Protein AF-A0A7Y2DGE5-F1 (afdb_monomer_lite)

Sequence (125 aa):
MRYAFIIICFVVLSACNWSAAKEEKTQELVLQQIQTIDWEDVDQYPLFRDCDETVTKQERKKCFMETLLLHFSMTLQETEFVLQEEISDTILVDFIMEDTGTITLMNIHNDEKVNAQLPDFDNQI

pLDDT: mean 83.08, std 7.91, range [61.19, 95.0]

Radius of gyration: 30.3 Å; chains: 1; bounding box: 67×30×85 Å

Foldseek 3Di:
DVVVVVVVVVVVVVVPCPVVVVVVVVVVVVVVVVVPDDPPDDPADDADPPQDPPDDRVSRVVRNVVVVVVVVVVLVVPQDFDFPDDDDDDKDWDWDADPVRDIGTDDIDDDPNCCVGDPPPVVRD

Secondary structure (DSSP, 8-state):
-HHHHHHHHHHHHHTTTHHHHHHHHHHHHHHHHHHT--SSS-SS----TTS-SSS-HHHHHHHHHHHHHHHHHHHHHHS----SS------EEEEEE-TTS-EEEEEEE--HHHHHHSTTGGG--

Structure (mmCIF, N/CA/C/O backbone):
data_AF-A0A7Y2DGE5-F1
#
_entry.id   AF-A0A7Y2DGE5-F1
#
loop_
_atom_site.group_PDB
_atom_site.id
_atom_site.type_symbol
_atom_site.label_atom_id
_atom_site.label_alt_id
_atom_site.label_comp_id
_atom_site.label_asym_id
_atom_site.label_entity_id
_atom_site.label_seq_id
_atom_site.pdbx_PDB_ins_code
_atom_site.Cartn_x
_atom_site.Cartn_y
_atom_site.Cartn_z
_atom_site.occupancy
_atom_site.B_iso_or_equiv
_atom_site.auth_seq_id
_atom_site.auth_comp_id
_atom_site.auth_asym_id
_atom_site.auth_atom_id
_atom_site.pdbx_PDB_model_num
ATOM 1 N N . MET A 1 1 ? 46.899 -20.756 -57.278 1.00 61.25 1 MET A N 1
ATOM 2 C CA . MET A 1 1 ? 46.509 -21.720 -56.221 1.00 61.25 1 MET A CA 1
ATOM 3 C C . MET A 1 1 ? 47.010 -21.313 -54.825 1.00 61.25 1 MET A C 1
ATOM 5 O O . MET A 1 1 ? 46.163 -21.060 -53.984 1.00 61.25 1 MET A O 1
ATOM 9 N N . ARG A 1 2 ? 48.325 -21.154 -54.558 1.00 71.12 2 ARG A N 1
ATOM 10 C CA . ARG A 1 2 ? 48.852 -20.765 -53.215 1.00 71.12 2 ARG A CA 1
ATOM 11 C C . ARG A 1 2 ? 48.366 -19.399 -52.697 1.00 71.12 2 ARG A C 1
ATOM 13 O O . ARG A 1 2 ? 47.969 -19.303 -51.546 1.00 71.12 2 ARG A O 1
ATOM 20 N N . TYR A 1 3 ? 48.329 -18.369 -53.545 1.00 78.31 3 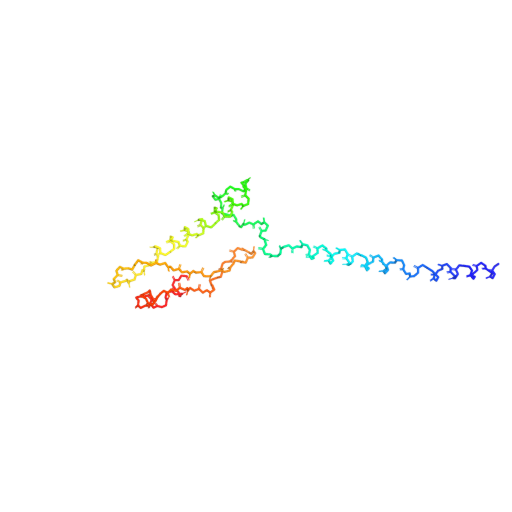TYR A N 1
ATOM 21 C CA . TYR A 1 3 ? 47.891 -17.022 -53.140 1.00 78.31 3 TYR A CA 1
ATOM 22 C C . TYR A 1 3 ? 46.387 -16.920 -52.845 1.00 78.31 3 TYR A C 1
ATOM 24 O O . TYR A 1 3 ? 45.990 -16.174 -51.959 1.00 78.31 3 TYR A O 1
ATOM 32 N N . ALA A 1 4 ? 45.555 -17.714 -53.527 1.00 80.62 4 ALA A N 1
ATOM 33 C CA . ALA A 1 4 ? 44.113 -17.754 -53.273 1.00 80.62 4 ALA A CA 1
ATOM 34 C C . ALA A 1 4 ? 43.803 -18.311 -51.874 1.00 80.62 4 ALA A C 1
ATOM 36 O O . ALA A 1 4 ? 42.962 -17.768 -51.169 1.00 80.62 4 ALA A O 1
ATOM 37 N N . PHE A 1 5 ? 44.546 -19.334 -51.439 1.00 79.38 5 PHE A N 1
ATOM 38 C CA . PHE A 1 5 ? 44.424 -19.896 -50.091 1.00 79.38 5 PHE A CA 1
ATOM 39 C C . PHE A 1 5 ? 44.804 -18.886 -48.999 1.00 79.38 5 PHE A C 1
ATOM 41 O O . PHE A 1 5 ? 44.149 -18.823 -47.964 1.00 79.38 5 PHE A O 1
ATOM 48 N N . ILE A 1 6 ? 45.826 -18.059 -49.248 1.00 82.88 6 ILE A N 1
ATOM 49 C CA . ILE A 1 6 ? 46.253 -16.996 -48.324 1.00 82.88 6 ILE A CA 1
ATOM 50 C C . ILE A 1 6 ? 45.174 -15.910 -48.210 1.00 82.88 6 ILE A C 1
ATOM 52 O O . ILE A 1 6 ? 44.848 -15.494 -47.102 1.00 82.88 6 ILE A O 1
ATOM 56 N N . ILE A 1 7 ? 44.581 -15.496 -49.335 1.00 84.00 7 ILE A N 1
ATOM 57 C CA . ILE A 1 7 ? 43.501 -14.497 -49.355 1.00 84.00 7 ILE A CA 1
ATOM 58 C C . ILE A 1 7 ? 42.263 -15.017 -48.614 1.00 84.00 7 ILE A C 1
ATOM 60 O O . ILE A 1 7 ? 41.703 -14.300 -47.792 1.00 84.00 7 ILE A O 1
ATOM 64 N N . ILE A 1 8 ? 41.870 -16.274 -48.841 1.00 82.06 8 ILE A N 1
ATOM 65 C CA . ILE A 1 8 ? 40.735 -16.897 -48.140 1.00 82.06 8 ILE A CA 1
ATOM 66 C C . ILE A 1 8 ? 41.006 -16.973 -46.632 1.00 82.06 8 ILE A C 1
ATOM 68 O O . ILE A 1 8 ? 40.135 -16.628 -45.840 1.00 82.06 8 ILE A O 1
ATOM 72 N N . CYS A 1 9 ? 42.220 -17.351 -46.225 1.00 79.69 9 CYS A N 1
ATOM 73 C CA . CYS A 1 9 ? 42.599 -17.401 -44.813 1.00 79.69 9 CYS A CA 1
ATOM 74 C C . CYS A 1 9 ? 42.517 -16.013 -44.151 1.00 79.69 9 CYS A C 1
ATOM 76 O O . CYS A 1 9 ? 42.000 -15.882 -43.045 1.00 79.69 9 CYS A O 1
ATOM 78 N N . PHE A 1 10 ? 42.938 -14.957 -44.856 1.00 78.75 10 PHE A N 1
ATOM 79 C CA . PHE A 1 10 ? 42.854 -13.580 -44.362 1.00 78.75 10 PHE A CA 1
ATOM 80 C C . PHE A 1 10 ? 41.404 -13.081 -44.223 1.00 78.75 10 PHE A C 1
ATOM 82 O O . PHE A 1 10 ? 41.092 -12.369 -43.273 1.00 78.75 10 PHE A O 1
ATOM 89 N N . VAL A 1 11 ? 40.505 -13.491 -45.128 1.00 79.12 11 VAL A N 1
ATOM 90 C CA . VAL A 1 11 ? 39.066 -13.162 -45.069 1.00 79.12 11 VAL A CA 1
ATOM 91 C C . VAL A 1 11 ? 38.352 -13.903 -43.932 1.00 79.12 11 VAL A C 1
ATOM 93 O O . VAL A 1 11 ? 37.476 -13.340 -43.284 1.00 79.12 11 VAL A O 1
ATOM 96 N N . VAL A 1 12 ? 38.728 -15.153 -43.646 1.00 76.56 12 VAL A N 1
ATOM 97 C CA . VAL A 1 12 ? 38.138 -15.915 -42.530 1.00 76.56 12 VAL A CA 1
ATOM 98 C C . VAL A 1 12 ? 38.591 -15.354 -41.176 1.00 76.56 12 VAL A C 1
ATOM 100 O O . VAL A 1 12 ? 37.796 -15.296 -40.241 1.00 76.56 12 VAL A O 1
ATOM 103 N N . LEU A 1 13 ? 39.836 -14.873 -41.076 1.00 71.06 13 LEU A N 1
ATOM 104 C CA . LEU A 1 13 ? 40.368 -14.255 -39.856 1.00 71.06 13 LEU A CA 1
ATOM 105 C C . LEU A 1 13 ? 39.717 -12.900 -39.518 1.00 71.06 13 LEU A C 1
ATOM 107 O O . LEU A 1 13 ? 39.664 -12.537 -38.345 1.00 71.06 13 LEU A O 1
ATOM 111 N N . SER A 1 14 ? 39.197 -12.158 -40.502 1.00 68.19 14 SER A N 1
ATOM 112 C CA . SER A 1 14 ? 38.562 -10.849 -40.278 1.00 68.19 14 SER A CA 1
ATOM 113 C C . SER A 1 14 ? 37.066 -10.911 -39.947 1.00 68.19 14 SER A C 1
ATOM 115 O O . SER A 1 14 ? 36.510 -9.916 -39.491 1.00 68.19 14 SER A O 1
ATOM 117 N N . ALA A 1 15 ? 36.407 -12.063 -40.105 1.00 68.31 15 ALA A N 1
ATOM 118 C CA . ALA A 1 15 ? 34.976 -12.220 -39.817 1.00 68.31 15 ALA A CA 1
ATOM 119 C C . ALA A 1 15 ? 34.650 -12.432 -38.318 1.00 68.31 15 ALA A C 1
ATOM 121 O O . ALA A 1 15 ? 33.481 -12.502 -37.941 1.00 68.31 15 ALA A O 1
ATOM 122 N N . CYS A 1 16 ? 35.663 -12.544 -37.451 1.00 63.31 16 CYS A N 1
ATOM 123 C CA . CYS A 1 16 ? 35.526 -13.120 -36.107 1.00 63.31 16 CYS A CA 1
ATOM 124 C C . CYS A 1 16 ? 35.108 -12.140 -34.982 1.00 63.31 16 CYS A C 1
ATOM 126 O O . CYS A 1 16 ? 35.134 -12.526 -33.817 1.00 63.31 16 CYS A O 1
ATOM 128 N N . ASN A 1 17 ? 34.725 -10.890 -35.274 1.00 61.19 17 ASN A N 1
ATOM 129 C CA . ASN A 1 17 ? 34.404 -9.888 -34.234 1.00 61.19 17 ASN A CA 1
ATOM 130 C C . ASN A 1 17 ? 33.071 -9.133 -34.421 1.00 61.19 17 ASN A C 1
ATOM 132 O O . ASN A 1 17 ? 32.728 -8.282 -33.602 1.00 61.19 17 ASN A O 1
ATOM 136 N N . TRP A 1 18 ? 32.303 -9.438 -35.469 1.00 64.31 18 TRP A N 1
ATOM 137 C CA . TRP A 1 18 ? 31.083 -8.693 -35.803 1.00 64.31 18 TRP A CA 1
ATOM 138 C C . TRP A 1 18 ? 29.906 -8.988 -34.854 1.00 64.31 18 TRP A C 1
ATOM 140 O O . TRP A 1 18 ? 29.076 -8.118 -34.598 1.00 64.31 18 TRP A O 1
ATOM 150 N N . SER A 1 19 ? 29.815 -10.209 -34.318 1.00 63.78 19 SER A N 1
ATOM 151 C CA . SER A 1 19 ? 28.728 -10.617 -33.415 1.00 63.78 19 SER A CA 1
ATOM 152 C C . SER A 1 19 ? 28.885 -10.053 -32.001 1.00 63.78 19 SER A C 1
ATOM 154 O O . SER A 1 19 ? 27.913 -9.538 -31.454 1.00 63.78 19 SER A O 1
ATOM 156 N N . ALA A 1 20 ? 30.103 -10.067 -31.448 1.00 66.38 20 ALA A N 1
ATOM 157 C CA . ALA A 1 20 ? 30.389 -9.583 -30.094 1.00 66.38 20 ALA A CA 1
ATOM 158 C C . ALA A 1 20 ? 30.057 -8.088 -29.922 1.00 66.38 20 ALA A C 1
ATOM 160 O O . ALA A 1 20 ? 29.410 -7.700 -28.955 1.00 66.38 20 ALA A O 1
ATOM 161 N N . ALA A 1 21 ? 30.398 -7.257 -30.913 1.00 72.19 21 ALA A N 1
ATOM 162 C CA . ALA A 1 21 ? 30.085 -5.825 -30.887 1.00 72.19 21 ALA A CA 1
ATOM 163 C C . ALA A 1 21 ? 28.570 -5.532 -30.936 1.00 72.19 21 ALA A C 1
ATOM 165 O O . ALA A 1 21 ? 28.102 -4.517 -30.419 1.00 72.19 21 ALA A O 1
ATOM 166 N N . LYS A 1 22 ? 27.777 -6.413 -31.565 1.00 72.94 22 LYS A N 1
ATOM 167 C CA . LYS A 1 22 ? 26.315 -6.275 -31.615 1.00 72.94 22 LYS A CA 1
ATOM 168 C C . LYS A 1 22 ? 25.673 -6.636 -30.274 1.00 72.94 22 LYS A C 1
ATOM 170 O O . LYS A 1 22 ? 24.717 -5.973 -29.875 1.00 72.94 22 LYS A O 1
ATOM 175 N N . GLU A 1 23 ? 26.183 -7.661 -29.596 1.00 80.50 23 GLU A N 1
ATOM 176 C CA . GLU A 1 23 ? 25.714 -8.063 -28.264 1.00 80.50 23 GLU A CA 1
ATOM 177 C C . GLU A 1 23 ? 25.990 -6.974 -27.223 1.00 80.50 23 GLU A C 1
ATOM 179 O O . GLU A 1 23 ? 25.064 -6.572 -26.523 1.00 80.50 23 GLU A O 1
ATOM 184 N N . GLU A 1 24 ? 27.203 -6.415 -27.201 1.00 79.50 24 GLU A N 1
ATOM 185 C CA . GLU A 1 24 ? 27.585 -5.328 -26.285 1.00 79.50 24 GLU A CA 1
ATOM 186 C C . GLU A 1 24 ? 26.688 -4.093 -26.459 1.00 79.50 24 GLU A C 1
ATOM 188 O O . GLU A 1 24 ? 26.098 -3.599 -25.499 1.00 79.50 24 GLU A O 1
ATOM 193 N N . LYS A 1 25 ? 26.469 -3.659 -27.707 1.00 82.88 25 LYS A N 1
ATOM 194 C CA . LYS A 1 25 ? 25.565 -2.541 -28.006 1.00 82.88 25 LYS A CA 1
ATOM 195 C C . LYS A 1 25 ? 24.113 -2.835 -27.617 1.00 82.88 25 LYS A C 1
ATOM 197 O O . LYS A 1 25 ? 23.381 -1.934 -27.224 1.00 82.88 25 LYS A O 1
ATOM 202 N N . THR A 1 26 ? 23.674 -4.088 -27.738 1.00 86.75 26 THR A N 1
ATOM 203 C CA . THR A 1 26 ? 22.321 -4.485 -27.319 1.00 86.75 26 THR A CA 1
ATOM 204 C C . THR A 1 26 ? 22.192 -4.417 -25.799 1.00 86.75 26 THR A C 1
ATOM 206 O O . THR A 1 26 ? 21.194 -3.904 -25.302 1.00 86.75 26 THR A O 1
ATOM 209 N N . GLN A 1 27 ? 23.207 -4.868 -25.058 1.00 87.81 27 GLN A N 1
ATOM 210 C CA . GLN A 1 27 ? 23.231 -4.769 -23.598 1.00 87.81 27 GLN A CA 1
ATOM 211 C C . GLN A 1 27 ? 23.249 -3.317 -23.115 1.00 87.81 27 GLN A C 1
ATOM 213 O O . GLN A 1 27 ? 22.520 -2.985 -22.184 1.00 87.81 27 GLN A O 1
ATOM 218 N N . GLU A 1 28 ? 24.018 -2.446 -23.771 1.00 88.94 28 GLU A N 1
ATOM 219 C CA . GLU A 1 28 ? 24.054 -1.016 -23.455 1.00 88.94 28 GLU A CA 1
ATOM 220 C C . GLU A 1 28 ? 22.668 -0.369 -23.613 1.00 88.94 28 GLU A C 1
ATOM 222 O O . GLU A 1 28 ? 22.201 0.328 -22.714 1.00 88.94 28 GLU A O 1
ATOM 227 N N . LEU A 1 29 ? 21.970 -0.664 -24.715 1.00 89.38 29 LEU A N 1
ATOM 228 C CA . LEU A 1 29 ? 20.616 -0.161 -24.961 1.00 89.38 29 LEU A CA 1
ATOM 229 C C . LEU A 1 29 ? 19.605 -0.682 -23.930 1.00 89.38 29 LEU A C 1
ATOM 231 O O . LEU A 1 29 ? 18.748 0.074 -23.479 1.00 89.38 29 LEU A O 1
ATOM 235 N N . VAL A 1 30 ? 19.706 -1.954 -23.535 1.00 91.19 30 VAL A N 1
ATOM 236 C CA . VAL A 1 30 ? 18.841 -2.537 -22.496 1.00 91.19 30 VAL A CA 1
ATOM 237 C C . VAL A 1 30 ? 19.084 -1.863 -21.145 1.00 91.19 30 VAL A C 1
ATOM 239 O O . VAL A 1 30 ? 18.129 -1.484 -20.472 1.00 91.19 30 VAL A O 1
ATOM 242 N N . LEU A 1 31 ? 20.344 -1.648 -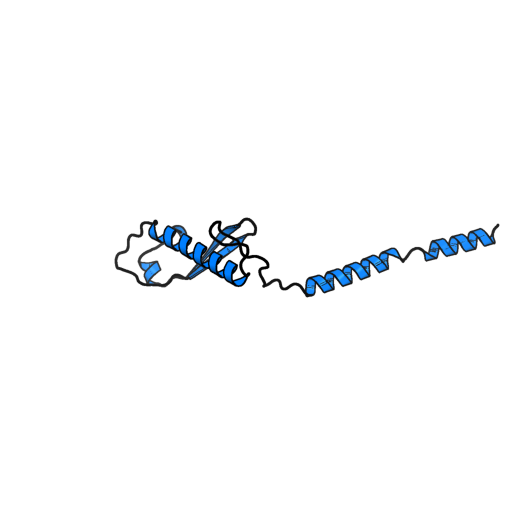20.759 1.00 90.12 31 LEU A N 1
ATOM 243 C CA . LEU A 1 31 ? 20.697 -0.938 -19.525 1.00 90.12 31 LEU A CA 1
ATOM 244 C C . LEU A 1 31 ? 20.174 0.500 -19.519 1.00 90.12 31 LEU A C 1
ATOM 246 O O . LEU A 1 31 ? 19.622 0.941 -18.514 1.00 90.12 31 LEU A O 1
ATOM 250 N N . GLN A 1 32 ? 20.298 1.206 -20.645 1.00 90.06 32 GLN A N 1
ATOM 251 C CA . GLN A 1 32 ? 19.744 2.551 -20.803 1.00 90.06 32 GLN A CA 1
ATOM 252 C C . GLN A 1 32 ? 18.219 2.562 -20.624 1.00 90.06 32 GLN A C 1
ATOM 254 O O . GLN A 1 32 ? 17.694 3.456 -19.967 1.00 90.06 32 GLN A O 1
ATOM 259 N N . GLN A 1 33 ? 17.508 1.559 -21.149 1.00 88.81 33 GLN A N 1
ATOM 260 C CA . GLN A 1 33 ? 16.057 1.439 -20.968 1.00 88.81 33 GLN A CA 1
ATOM 261 C C . GLN A 1 33 ? 15.678 1.134 -19.515 1.00 88.81 33 GLN A C 1
ATOM 263 O O . GLN A 1 33 ? 14.788 1.783 -18.976 1.00 88.81 33 GLN A O 1
ATOM 268 N N . ILE A 1 34 ? 16.382 0.215 -18.850 1.00 90.00 34 ILE A N 1
ATOM 269 C CA . ILE A 1 34 ? 16.128 -0.136 -17.443 1.00 90.00 34 ILE A CA 1
ATOM 270 C C . ILE A 1 34 ? 16.307 1.077 -16.521 1.00 90.00 34 ILE A C 1
ATOM 272 O O . ILE A 1 34 ? 15.527 1.264 -15.592 1.00 90.00 34 ILE A O 1
ATOM 276 N N . GLN A 1 35 ? 17.298 1.929 -16.795 1.00 89.25 35 GLN A N 1
ATOM 277 C CA . GLN A 1 35 ? 17.532 3.158 -16.027 1.00 89.25 35 GLN A CA 1
ATOM 278 C C . GLN A 1 35 ? 16.412 4.195 -16.173 1.00 89.25 35 GLN A C 1
ATOM 280 O O . GLN A 1 35 ? 16.313 5.092 -15.343 1.00 89.25 35 GLN A O 1
ATOM 285 N N . THR A 1 36 ? 15.586 4.093 -17.218 1.00 88.50 36 THR A N 1
ATOM 286 C CA . THR A 1 36 ? 14.449 5.001 -17.436 1.00 88.50 36 THR A CA 1
ATOM 287 C C . THR A 1 36 ? 13.149 4.518 -16.792 1.00 88.50 36 THR A C 1
ATOM 289 O O . THR A 1 36 ? 12.156 5.239 -16.847 1.00 88.50 36 THR A O 1
ATOM 292 N N . ILE A 1 37 ? 13.142 3.320 -16.196 1.00 87.06 37 ILE A N 1
ATOM 293 C CA . ILE A 1 37 ? 11.969 2.761 -15.520 1.00 87.06 37 ILE A CA 1
ATOM 294 C C . ILE A 1 37 ? 11.816 3.432 -14.155 1.00 87.06 37 ILE A C 1
ATOM 296 O O . ILE A 1 37 ? 12.733 3.404 -13.331 1.00 87.06 37 ILE A O 1
ATOM 300 N N . ASP A 1 38 ? 10.641 4.009 -13.926 1.00 88.94 38 ASP A N 1
ATOM 301 C CA . ASP A 1 38 ? 10.203 4.444 -12.607 1.00 88.94 38 ASP A CA 1
ATOM 302 C C . ASP A 1 38 ? 9.663 3.227 -11.845 1.00 88.94 38 ASP A C 1
ATOM 304 O O . ASP A 1 38 ? 8.594 2.711 -12.157 1.00 88.94 38 ASP A O 1
ATOM 308 N N . TRP A 1 39 ? 10.441 2.733 -10.882 1.00 84.69 39 TRP A N 1
ATOM 309 C CA . TRP A 1 39 ? 10.072 1.571 -10.067 1.00 84.69 39 TRP A CA 1
ATOM 310 C C . TRP A 1 39 ? 9.122 1.922 -8.915 1.00 84.69 39 TRP A C 1
ATOM 312 O O . TRP A 1 39 ? 8.636 1.015 -8.241 1.00 84.69 39 TRP A O 1
ATOM 322 N N . GLU A 1 40 ? 8.884 3.211 -8.658 1.00 84.94 40 GLU A N 1
ATOM 323 C CA . GLU A 1 40 ? 7.956 3.672 -7.622 1.00 84.94 40 GLU A CA 1
ATOM 324 C C . GLU A 1 40 ? 6.529 3.820 -8.168 1.00 84.94 40 GLU A C 1
ATOM 326 O O . GLU A 1 40 ? 5.561 3.764 -7.401 1.00 84.94 40 GLU A O 1
ATOM 331 N N . ASP A 1 41 ? 6.376 3.987 -9.485 1.00 88.19 41 ASP A N 1
ATOM 332 C CA . ASP A 1 41 ? 5.071 4.149 -10.113 1.00 88.19 41 ASP A CA 1
ATOM 333 C C . ASP A 1 41 ? 4.386 2.807 -10.408 1.00 88.19 41 ASP A C 1
ATOM 335 O O . ASP A 1 41 ? 4.934 1.892 -11.018 1.00 88.19 41 ASP A O 1
ATOM 339 N N . VAL A 1 42 ? 3.123 2.703 -10.000 1.00 86.38 42 VAL A N 1
ATOM 340 C CA . VAL A 1 42 ? 2.301 1.512 -10.233 1.00 86.38 42 VAL A CA 1
ATOM 341 C C . VAL A 1 42 ? 1.580 1.657 -11.566 1.00 86.38 42 VAL A C 1
ATOM 343 O O . VAL A 1 42 ? 0.652 2.458 -11.675 1.00 86.38 42 VAL A O 1
ATOM 346 N N . ASP A 1 43 ? 1.944 0.871 -12.576 1.00 86.62 43 ASP A N 1
ATOM 347 C CA . ASP A 1 43 ? 1.327 0.935 -13.911 1.00 86.62 43 ASP A CA 1
ATOM 348 C C . ASP A 1 43 ? -0.203 0.771 -13.871 1.00 86.62 43 ASP A C 1
ATOM 350 O O . ASP A 1 43 ? -0.956 1.549 -14.475 1.00 86.62 43 ASP A O 1
ATOM 354 N N . GLN A 1 44 ? -0.677 -0.230 -13.125 1.00 86.69 44 GLN A N 1
ATOM 355 C CA . GLN A 1 44 ? -2.093 -0.554 -12.975 1.00 86.69 44 GLN A CA 1
ATOM 356 C C . GLN A 1 44 ? -2.404 -0.947 -11.533 1.00 86.69 44 GLN A C 1
ATOM 358 O O . GLN A 1 44 ? -1.835 -1.891 -10.995 1.00 86.69 44 GLN A O 1
ATOM 363 N N . TYR A 1 45 ? -3.329 -0.216 -10.910 1.00 88.19 45 TYR A N 1
ATOM 364 C CA . TYR A 1 45 ? -3.869 -0.603 -9.611 1.00 88.19 45 TYR A CA 1
ATOM 365 C C . TYR A 1 45 ? -4.781 -1.826 -9.761 1.00 88.19 45 TYR A C 1
ATOM 367 O O . TYR A 1 45 ? -5.484 -1.913 -10.774 1.00 88.19 45 TYR A O 1
ATOM 375 N N . PRO A 1 46 ? -4.816 -2.728 -8.765 1.00 86.50 46 PRO A N 1
ATOM 376 C CA . PRO A 1 46 ? -5.764 -3.832 -8.741 1.00 86.50 46 PRO A CA 1
ATOM 377 C C . PRO A 1 46 ? -7.203 -3.321 -8.819 1.00 86.50 46 PRO A C 1
ATOM 379 O O . PRO A 1 46 ? -7.524 -2.236 -8.328 1.00 86.50 46 PRO A O 1
ATOM 382 N N . LEU A 1 47 ? -8.074 -4.110 -9.441 1.00 86.69 47 LEU A N 1
ATOM 383 C CA . LEU A 1 47 ? -9.459 -3.728 -9.688 1.00 86.69 47 LEU A CA 1
ATOM 384 C C . LEU A 1 47 ? -10.400 -4.707 -9.002 1.00 86.69 47 LEU A C 1
ATOM 386 O O . LEU A 1 47 ? -10.299 -5.921 -9.166 1.00 86.69 47 LEU A O 1
ATOM 390 N N . PHE A 1 48 ? -11.334 -4.151 -8.237 1.00 89.50 48 PHE A N 1
ATOM 391 C CA . PHE A 1 48 ? -12.491 -4.886 -7.755 1.00 89.50 48 PHE A CA 1
ATOM 392 C C . PHE A 1 48 ? -13.568 -4.903 -8.834 1.00 89.50 48 PHE A C 1
ATOM 394 O O . PHE A 1 48 ? -13.635 -4.009 -9.675 1.00 89.50 48 PHE A O 1
ATOM 401 N N . ARG A 1 49 ? -14.455 -5.899 -8.776 1.00 89.62 49 ARG A N 1
ATOM 402 C CA . ARG A 1 49 ? -15.522 -6.098 -9.769 1.00 89.62 49 ARG A CA 1
ATOM 403 C C . ARG A 1 49 ? -16.426 -4.872 -9.955 1.00 89.62 49 ARG A C 1
ATOM 405 O O . ARG A 1 49 ? -16.972 -4.677 -11.034 1.00 89.62 49 ARG A O 1
ATOM 412 N N . ASP A 1 50 ? -16.596 -4.082 -8.901 1.00 89.06 50 ASP A N 1
ATOM 413 C CA . ASP A 1 50 ? -17.478 -2.917 -8.903 1.00 89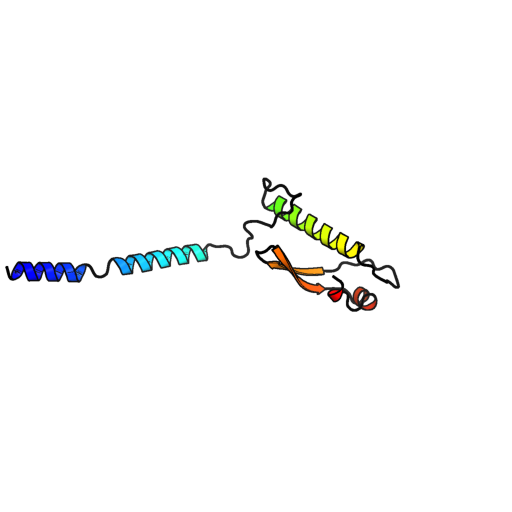.06 50 ASP A CA 1
ATOM 414 C C . ASP A 1 50 ? -16.747 -1.620 -9.336 1.00 89.06 50 ASP A C 1
ATOM 416 O O . ASP A 1 50 ? -17.374 -0.566 -9.440 1.00 89.06 50 ASP A O 1
ATOM 420 N N . CYS A 1 51 ? -15.440 -1.685 -9.635 1.00 92.12 51 CYS A N 1
ATOM 421 C CA . CYS A 1 51 ? -14.659 -0.577 -10.189 1.00 92.12 51 CYS A CA 1
ATOM 422 C C . CYS A 1 51 ? -14.662 -0.599 -11.728 1.00 92.12 51 CYS A C 1
ATOM 424 O O . CYS A 1 51 ? -14.449 -1.638 -12.345 1.00 92.12 51 CYS A O 1
ATOM 426 N N . ASP A 1 52 ? -14.849 0.564 -12.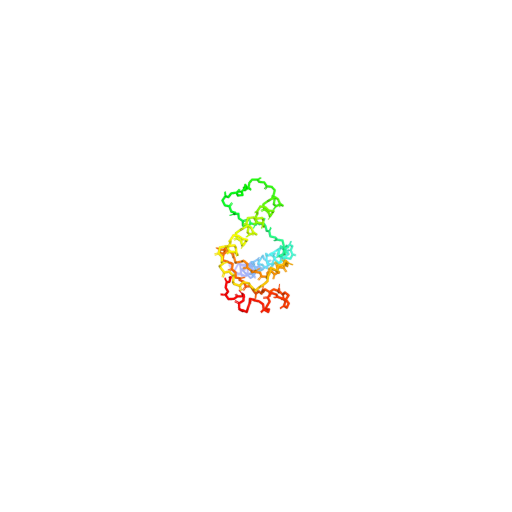359 1.00 92.12 52 ASP A N 1
ATOM 427 C CA . ASP A 1 52 ? -14.773 0.710 -13.819 1.00 92.12 52 ASP A CA 1
ATOM 428 C C . ASP A 1 52 ? -13.306 0.702 -14.286 1.00 92.12 52 ASP A C 1
ATOM 430 O O . ASP A 1 52 ? -12.485 1.490 -13.817 1.00 92.12 52 ASP A O 1
ATOM 434 N N . GLU A 1 53 ? -12.956 -0.186 -15.216 1.00 90.31 53 GLU A N 1
ATOM 435 C CA . GLU A 1 53 ? -11.589 -0.321 -15.737 1.00 90.31 53 GLU A CA 1
ATOM 436 C C . GLU A 1 53 ? -11.233 0.760 -16.775 1.00 90.31 53 GLU A C 1
ATOM 438 O O . GLU A 1 53 ? -10.057 1.018 -17.044 1.00 90.31 53 GLU A O 1
ATOM 443 N N . THR A 1 54 ? -12.244 1.407 -17.363 1.00 92.88 54 THR A N 1
ATOM 444 C CA . THR A 1 54 ? -12.092 2.351 -18.481 1.00 92.88 54 THR A CA 1
ATOM 445 C C . THR A 1 54 ? -11.770 3.779 -18.041 1.00 92.88 54 THR A C 1
ATOM 447 O O . THR A 1 54 ? -11.380 4.613 -18.863 1.00 92.88 54 THR A O 1
ATOM 450 N N . VAL A 1 55 ? -11.887 4.059 -16.741 1.00 93.94 55 VAL A N 1
ATOM 451 C CA . VAL A 1 55 ? -11.613 5.368 -16.133 1.00 93.94 55 VAL A CA 1
ATOM 452 C C . VAL A 1 55 ? -10.114 5.634 -15.989 1.00 93.94 55 VAL A C 1
ATOM 454 O O . VAL A 1 55 ? -9.264 4.778 -16.254 1.00 93.94 55 VAL A O 1
ATOM 457 N N . THR A 1 56 ? -9.755 6.842 -15.556 1.00 95.00 56 THR A N 1
ATOM 458 C CA . THR A 1 56 ? -8.350 7.239 -15.403 1.00 95.00 56 THR A CA 1
ATOM 459 C C . THR A 1 56 ? -7.629 6.433 -14.314 1.00 95.00 56 THR A C 1
ATOM 461 O O . THR A 1 56 ? -8.235 5.949 -13.360 1.00 95.00 56 THR A O 1
ATOM 464 N N . LYS A 1 57 ? -6.292 6.331 -14.393 1.00 93.00 57 LYS A N 1
ATOM 465 C CA . LYS A 1 57 ? -5.458 5.668 -13.364 1.00 93.00 57 LYS A CA 1
ATOM 466 C C . LYS A 1 57 ? -5.725 6.206 -11.951 1.00 93.00 57 LYS A C 1
ATOM 468 O O . LYS A 1 57 ? -5.741 5.432 -10.997 1.00 93.00 57 LYS A O 1
ATOM 473 N N . GLN A 1 58 ? -5.963 7.512 -11.820 1.00 93.75 58 GLN A N 1
ATOM 474 C CA . GLN A 1 58 ? -6.268 8.150 -10.540 1.00 93.75 58 GLN A CA 1
ATOM 475 C C . GLN A 1 58 ? -7.649 7.746 -10.003 1.00 93.75 58 GLN A C 1
ATOM 477 O O . GLN A 1 58 ? -7.787 7.489 -8.809 1.00 93.75 58 GLN A O 1
ATOM 482 N N . GLU A 1 59 ? -8.657 7.653 -10.869 1.00 94.12 59 GLU A N 1
ATOM 483 C CA . GLU A 1 59 ? -9.993 7.181 -10.490 1.00 94.12 59 GLU A CA 1
ATOM 484 C C . GLU A 1 59 ? -9.976 5.695 -10.120 1.00 94.12 59 GLU A C 1
ATOM 486 O O . GLU A 1 59 ? -10.563 5.319 -9.107 1.00 94.12 59 GLU A O 1
ATOM 491 N N . ARG A 1 60 ? -9.214 4.867 -10.850 1.00 93.12 60 ARG A N 1
ATOM 492 C CA . ARG A 1 60 ? -8.997 3.455 -10.494 1.00 93.12 60 ARG A CA 1
ATOM 493 C C . ARG A 1 60 ? -8.331 3.312 -9.129 1.00 93.12 60 ARG A C 1
ATOM 495 O O . ARG A 1 60 ? -8.822 2.560 -8.293 1.00 93.12 60 ARG A O 1
ATOM 502 N N . LYS A 1 61 ? -7.271 4.091 -8.866 1.00 93.00 61 LYS A N 1
ATOM 503 C CA . LYS A 1 61 ? -6.612 4.152 -7.549 1.00 93.00 61 LYS A CA 1
ATOM 504 C C . LYS A 1 61 ? -7.615 4.472 -6.447 1.00 93.00 61 LYS A C 1
ATOM 506 O O . LYS A 1 61 ? -7.625 3.814 -5.414 1.00 93.00 61 LYS A O 1
ATOM 511 N N . LYS A 1 62 ? -8.439 5.499 -6.662 1.00 94.69 62 LYS A N 1
ATOM 512 C CA . LYS A 1 62 ? -9.440 5.932 -5.690 1.00 94.69 62 LYS A CA 1
ATOM 513 C C . LYS A 1 62 ? -10.447 4.816 -5.405 1.00 94.69 62 LYS A C 1
ATOM 515 O O . LYS A 1 62 ? -10.630 4.477 -4.243 1.00 94.69 62 LYS A O 1
ATOM 520 N N . CYS A 1 63 ? -11.027 4.217 -6.446 1.00 94.69 63 CYS A N 1
ATOM 521 C CA . CYS A 1 63 ? -11.998 3.133 -6.293 1.00 94.69 63 CYS A CA 1
ATOM 522 C C . CYS A 1 63 ? -11.406 1.928 -5.552 1.00 94.69 63 CYS A C 1
ATOM 524 O O . CYS A 1 63 ? -12.033 1.397 -4.636 1.00 94.69 63 CYS A O 1
ATOM 526 N N . PHE A 1 64 ? -10.176 1.538 -5.899 1.00 91.69 64 PHE A N 1
ATOM 527 C CA . PHE A 1 64 ? -9.453 0.472 -5.211 1.00 91.69 64 PHE A CA 1
ATOM 528 C C . PHE A 1 64 ? -9.295 0.767 -3.714 1.00 91.69 64 PHE A C 1
ATOM 530 O O . PHE A 1 64 ? -9.690 -0.051 -2.886 1.00 91.69 64 PHE A O 1
ATOM 537 N N . MET A 1 65 ? -8.783 1.952 -3.365 1.00 91.06 65 MET A N 1
ATOM 538 C CA . MET A 1 65 ? -8.562 2.343 -1.969 1.00 91.06 65 MET A CA 1
ATOM 539 C C . MET A 1 65 ? -9.871 2.417 -1.174 1.00 91.06 65 MET A C 1
ATOM 541 O O . MET A 1 65 ? -9.930 1.932 -0.050 1.00 91.06 65 MET A O 1
ATOM 545 N N . GLU A 1 66 ? -10.932 2.983 -1.753 1.00 93.75 66 GLU A N 1
ATOM 546 C CA . GLU A 1 66 ? -12.246 3.075 -1.103 1.00 93.75 66 GLU A CA 1
ATOM 547 C C . GLU A 1 66 ? -12.869 1.694 -0.876 1.00 93.75 66 GLU A C 1
ATOM 549 O O . GLU A 1 66 ? -13.373 1.420 0.211 1.00 93.75 66 GLU A O 1
ATOM 554 N N . THR A 1 67 ? -12.791 0.804 -1.869 1.00 92.88 67 THR A N 1
ATOM 555 C CA . THR A 1 67 ? -13.332 -0.560 -1.759 1.00 92.88 67 THR A CA 1
ATOM 556 C C . THR A 1 67 ? -12.570 -1.374 -0.719 1.00 92.88 67 THR A C 1
ATOM 558 O O . THR A 1 67 ? -13.174 -2.087 0.081 1.00 92.88 67 THR A O 1
ATOM 561 N N . LEU A 1 68 ? -11.245 -1.232 -0.686 1.00 89.38 68 LEU A N 1
ATOM 562 C CA . LEU A 1 68 ? -10.406 -1.913 0.288 1.00 89.38 68 LEU A CA 1
ATOM 563 C C . LEU A 1 68 ? -10.707 -1.436 1.716 1.00 89.38 68 LEU A C 1
ATOM 565 O O . LEU A 1 68 ? -10.937 -2.258 2.600 1.00 89.38 68 LEU A O 1
ATOM 569 N N . LEU A 1 69 ? -10.782 -0.117 1.929 1.00 89.94 69 LEU A N 1
ATOM 570 C CA . LEU A 1 69 ? -11.159 0.467 3.221 1.00 89.94 69 LEU A CA 1
ATOM 571 C C . LEU A 1 69 ? -12.552 0.018 3.668 1.00 89.94 69 LEU A C 1
ATOM 573 O O . LEU A 1 69 ? -12.760 -0.247 4.852 1.00 89.94 69 LEU A O 1
ATOM 577 N N . LEU A 1 70 ? -13.497 -0.091 2.732 1.00 91.88 70 LEU A N 1
ATOM 578 C CA . LEU A 1 70 ? -14.840 -0.586 3.009 1.00 91.88 70 LEU A CA 1
ATOM 579 C C . LEU A 1 70 ? -14.809 -2.043 3.489 1.00 91.88 70 LEU A C 1
ATOM 581 O O . LEU A 1 70 ? -15.441 -2.350 4.495 1.00 91.88 70 LEU A O 1
ATOM 585 N N . HIS A 1 71 ? -14.067 -2.922 2.808 1.00 88.81 71 HIS A N 1
ATOM 586 C CA . HIS A 1 71 ? -13.904 -4.317 3.228 1.00 88.81 71 HIS A CA 1
ATOM 587 C C . HIS A 1 71 ? -13.291 -4.427 4.623 1.00 88.81 71 HIS A C 1
ATOM 589 O O . HIS A 1 71 ? -13.874 -5.087 5.474 1.00 88.81 71 HIS A O 1
ATOM 595 N N . PHE A 1 72 ? -12.191 -3.720 4.898 1.00 85.56 72 PHE A N 1
ATOM 596 C CA . PHE A 1 72 ? -11.602 -3.705 6.241 1.00 85.56 72 PHE A CA 1
ATOM 597 C C . PHE A 1 72 ? -12.583 -3.195 7.302 1.00 85.56 72 PHE A C 1
ATOM 599 O O . PHE A 1 72 ? -12.702 -3.784 8.374 1.00 85.56 72 PHE A O 1
ATOM 606 N N . SER A 1 73 ? -13.325 -2.129 6.992 1.00 87.25 73 SER A N 1
ATOM 607 C CA . SER A 1 73 ? -14.318 -1.564 7.911 1.00 87.25 73 SER A CA 1
ATOM 608 C C . SER A 1 73 ? -15.461 -2.537 8.202 1.00 87.25 73 SER A C 1
ATOM 610 O O . SER A 1 73 ? -15.923 -2.599 9.337 1.00 87.25 73 SER A O 1
ATOM 612 N N . MET A 1 74 ? -15.916 -3.296 7.200 1.00 88.81 74 MET A N 1
ATOM 613 C CA . MET A 1 74 ? -16.936 -4.333 7.387 1.00 88.81 74 MET A CA 1
ATOM 614 C C . MET A 1 74 ? -16.405 -5.484 8.238 1.00 88.81 74 MET A C 1
ATOM 616 O O . MET A 1 74 ? -17.068 -5.858 9.198 1.00 88.81 74 MET A O 1
ATOM 620 N N . THR A 1 75 ? -15.196 -5.981 7.958 1.00 85.38 75 THR A N 1
ATOM 621 C CA . THR A 1 75 ? -14.566 -7.037 8.764 1.00 85.38 75 THR A CA 1
ATOM 622 C C . THR A 1 75 ? -14.468 -6.624 10.232 1.00 85.38 75 THR A C 1
ATOM 624 O O . THR A 1 75 ? -14.884 -7.372 11.106 1.00 85.38 75 THR A O 1
ATOM 627 N N . LEU A 1 76 ? -14.015 -5.397 10.514 1.00 83.31 76 LEU A N 1
ATOM 628 C CA . LEU A 1 76 ? -13.948 -4.869 11.881 1.00 83.31 76 LEU A CA 1
ATOM 629 C C . LEU A 1 76 ? -15.322 -4.747 12.557 1.00 83.31 76 LEU A C 1
ATOM 631 O O . LEU A 1 76 ? -15.415 -4.905 13.767 1.00 83.31 76 LEU A O 1
ATOM 635 N N . GLN A 1 77 ? -16.384 -4.443 11.807 1.00 84.69 77 GLN A N 1
ATOM 636 C CA . GLN A 1 77 ? -17.743 -4.375 12.357 1.00 84.69 77 GLN A CA 1
ATOM 637 C C . GLN A 1 77 ? -18.338 -5.756 12.639 1.00 84.69 77 GLN A C 1
ATOM 639 O O . GLN A 1 77 ? -19.156 -5.889 13.547 1.00 84.69 77 GLN A O 1
ATOM 644 N N . GLU A 1 78 ? -17.968 -6.763 11.848 1.00 85.31 78 GLU A N 1
ATOM 645 C CA . GLU A 1 78 ? -18.404 -8.148 12.038 1.00 85.31 78 GLU A CA 1
ATOM 646 C C . GLU A 1 78 ? -17.647 -8.844 13.177 1.00 85.31 78 GLU A C 1
ATOM 648 O O . GLU A 1 78 ? -18.185 -9.764 13.796 1.00 85.31 78 GLU A O 1
ATOM 653 N N . THR A 1 79 ? -16.429 -8.394 13.492 1.00 81.50 79 THR A N 1
ATOM 654 C CA . THR A 1 79 ? -15.660 -8.891 14.636 1.00 81.50 79 THR A CA 1
ATOM 655 C C . THR A 1 79 ? -16.276 -8.421 15.958 1.00 81.50 79 THR A C 1
ATOM 657 O O . THR A 1 79 ? -16.451 -7.230 16.213 1.00 81.50 79 THR A O 1
ATOM 660 N N . GLU A 1 80 ? -16.586 -9.367 16.848 1.00 79.75 80 GLU A N 1
ATOM 661 C CA . GLU A 1 80 ? -17.108 -9.058 18.181 1.00 79.75 80 GLU A CA 1
ATOM 662 C C . GLU A 1 80 ? -15.989 -8.573 19.116 1.00 79.75 80 GLU A C 1
ATOM 664 O O . GLU A 1 80 ? -15.225 -9.364 19.669 1.00 79.75 80 GLU A O 1
ATOM 669 N N . PHE A 1 81 ? -15.925 -7.260 19.343 1.00 80.38 81 PHE A N 1
ATOM 670 C CA . PHE A 1 81 ? -15.034 -6.656 20.332 1.00 80.38 81 PHE A CA 1
ATOM 671 C C . PHE A 1 81 ? -15.751 -6.430 21.668 1.00 80.38 81 PHE A C 1
ATOM 673 O O . PHE A 1 81 ? -16.800 -5.787 21.731 1.00 80.38 81 PHE A O 1
ATOM 680 N N . VAL A 1 82 ? -15.162 -6.909 22.767 1.00 79.50 82 VAL A N 1
ATOM 681 C CA . VAL A 1 82 ? -15.654 -6.630 24.125 1.00 79.50 82 VAL A CA 1
ATOM 682 C C . VAL A 1 82 ? -14.915 -5.415 24.679 1.00 79.50 82 VAL A C 1
ATOM 684 O O . VAL A 1 82 ? -13.835 -5.541 25.249 1.00 79.50 82 VAL A O 1
ATOM 687 N N . LEU A 1 83 ? -15.504 -4.233 24.503 1.00 80.50 83 LEU A N 1
ATOM 688 C CA . LEU A 1 83 ? -14.968 -2.975 25.027 1.00 80.50 83 LEU A CA 1
ATOM 689 C C . LEU A 1 83 ? -15.519 -2.678 26.425 1.00 80.50 83 LEU A C 1
ATOM 691 O O . LEU A 1 83 ? -16.683 -2.953 26.719 1.00 80.50 83 LEU A O 1
ATOM 695 N N . GLN A 1 84 ? -14.684 -2.099 27.290 1.00 80.88 84 GLN A N 1
ATOM 696 C CA . GLN A 1 84 ? -15.125 -1.628 28.608 1.00 80.88 84 GLN A CA 1
ATOM 697 C C . GLN A 1 84 ? -15.755 -0.235 28.511 1.00 80.88 84 GLN A C 1
ATOM 699 O O . GLN A 1 84 ? -16.709 0.060 29.229 1.00 80.88 84 GLN A O 1
ATOM 704 N N . GLU A 1 85 ? -15.237 0.600 27.608 1.00 83.31 85 GLU A N 1
ATOM 705 C CA . GLU A 1 85 ? -15.705 1.961 27.350 1.00 83.31 85 GLU A CA 1
ATOM 706 C C . GLU A 1 85 ? -15.700 2.245 25.841 1.00 83.31 85 GLU A C 1
ATOM 708 O O . GLU A 1 85 ? -14.932 1.645 25.091 1.00 83.31 85 GLU A O 1
ATOM 713 N N . GLU A 1 86 ? -16.543 3.173 25.379 1.00 83.25 86 GLU A N 1
ATOM 714 C CA . GLU A 1 86 ? -16.534 3.597 23.974 1.00 83.25 86 GLU A CA 1
ATOM 715 C C . GLU A 1 86 ? -15.191 4.253 23.611 1.00 83.25 86 GLU A C 1
ATOM 717 O O . GLU A 1 86 ? -14.741 5.195 24.269 1.00 83.25 86 GLU A O 1
ATOM 722 N N . ILE A 1 87 ? -14.562 3.773 22.536 1.00 83.31 87 ILE A N 1
ATOM 723 C CA . ILE A 1 87 ? -13.306 4.311 22.002 1.00 83.31 87 ILE A CA 1
ATOM 724 C C . ILE A 1 87 ? -13.600 4.995 20.667 1.00 83.31 87 ILE A C 1
ATOM 726 O O . ILE A 1 87 ? -14.198 4.402 19.774 1.00 83.31 87 ILE A O 1
ATOM 730 N N . SER A 1 88 ? -13.148 6.240 20.518 1.00 85.88 88 SER A N 1
ATOM 731 C CA . SER A 1 88 ? -13.158 6.968 19.248 1.00 85.88 88 SER A CA 1
ATOM 732 C C . SER A 1 88 ? -11.719 7.281 18.864 1.00 85.88 88 SER A C 1
ATOM 734 O O . SER A 1 88 ? -11.146 8.239 19.384 1.00 85.88 88 SER A O 1
ATOM 736 N N . ASP A 1 89 ? -11.151 6.477 17.969 1.00 84.75 89 ASP A N 1
ATOM 737 C CA . ASP A 1 89 ? -9.744 6.569 17.581 1.00 84.75 89 ASP A CA 1
ATOM 738 C C . ASP A 1 89 ? -9.514 6.185 16.110 1.00 84.75 89 ASP A C 1
ATOM 740 O O . ASP A 1 89 ? -10.429 5.713 15.433 1.00 84.75 89 ASP A O 1
ATOM 744 N N . THR A 1 90 ? -8.300 6.412 15.603 1.00 85.38 90 THR A N 1
ATOM 745 C CA . THR A 1 90 ? -7.863 6.019 14.256 1.00 85.38 90 THR A CA 1
ATOM 746 C C . THR A 1 90 ? -6.724 5.015 14.345 1.00 85.38 90 THR A C 1
ATOM 748 O O . THR A 1 90 ? -5.686 5.296 14.932 1.00 85.38 90 THR A O 1
ATOM 751 N N . ILE A 1 91 ? -6.900 3.861 13.708 1.00 83.00 91 ILE A N 1
ATOM 752 C CA . ILE A 1 91 ? -5.877 2.818 13.634 1.00 83.00 91 ILE A CA 1
ATOM 753 C C . ILE A 1 91 ? -5.163 2.944 12.291 1.00 83.00 91 ILE A C 1
ATOM 755 O O . ILE A 1 91 ? -5.812 3.052 11.247 1.00 83.00 91 ILE A O 1
ATOM 759 N N . LEU A 1 92 ? -3.833 2.935 12.315 1.00 86.50 92 LEU A N 1
ATOM 760 C CA . LEU A 1 92 ? -3.022 2.931 11.102 1.00 86.50 92 LEU A CA 1
ATOM 761 C C . LEU A 1 92 ? -2.523 1.515 10.852 1.00 86.50 92 LEU A C 1
ATOM 763 O O . LEU A 1 92 ? -1.965 0.884 11.744 1.00 86.50 92 LEU A O 1
ATOM 767 N N . VAL A 1 93 ? -2.721 1.019 9.636 1.00 83.88 93 VAL A N 1
ATOM 768 C CA . VAL A 1 93 ? -2.374 -0.353 9.272 1.00 83.88 93 VAL A CA 1
ATOM 769 C C . VAL A 1 93 ? -1.447 -0.337 8.071 1.00 83.88 93 VAL A C 1
ATOM 771 O O . VAL A 1 93 ? -1.800 0.187 7.013 1.00 83.88 93 VAL A O 1
ATOM 774 N N . ASP A 1 94 ? -0.285 -0.955 8.237 1.00 87.62 94 ASP A N 1
ATOM 775 C CA . ASP A 1 94 ? 0.653 -1.220 7.161 1.00 87.62 94 ASP A CA 1
ATOM 776 C C . ASP A 1 94 ? 0.374 -2.620 6.617 1.00 87.62 94 ASP A C 1
ATOM 778 O O . ASP A 1 94 ? 0.479 -3.618 7.333 1.00 87.62 94 ASP A O 1
ATOM 782 N N . PHE A 1 95 ? 0.052 -2.714 5.332 1.00 86.44 95 PHE A N 1
ATOM 783 C CA . PHE A 1 95 ? -0.069 -3.984 4.627 1.00 86.44 95 PHE A CA 1
ATOM 784 C C . PHE A 1 95 ? 0.709 -3.931 3.315 1.00 86.44 95 PHE A C 1
ATOM 786 O O . PHE A 1 95 ? 0.895 -2.869 2.717 1.00 86.44 95 PHE A O 1
ATOM 793 N N . ILE A 1 96 ? 1.151 -5.098 2.859 1.00 87.44 96 ILE A N 1
ATOM 794 C CA . ILE A 1 96 ? 1.765 -5.286 1.549 1.00 87.44 96 ILE A CA 1
ATOM 795 C C . ILE A 1 96 ? 0.866 -6.179 0.702 1.00 87.44 96 ILE A C 1
ATOM 797 O O . ILE A 1 96 ? 0.253 -7.120 1.203 1.00 87.44 96 ILE A O 1
ATOM 801 N N . MET A 1 97 ? 0.769 -5.863 -0.584 1.00 84.12 97 MET A N 1
ATOM 802 C CA . MET A 1 97 ? 0.016 -6.655 -1.546 1.00 84.12 97 MET A CA 1
ATOM 803 C C . MET A 1 97 ? 0.978 -7.262 -2.560 1.00 84.12 97 MET A C 1
ATOM 805 O O . MET A 1 97 ? 1.790 -6.552 -3.153 1.00 84.12 97 MET A O 1
ATOM 809 N N . GLU A 1 98 ? 0.875 -8.572 -2.744 1.00 84.38 98 GLU A N 1
ATOM 810 C CA . GLU A 1 98 ? 1.637 -9.312 -3.746 1.00 84.38 98 GLU A CA 1
ATOM 811 C C . GLU A 1 98 ? 0.957 -9.260 -5.123 1.00 84.38 98 GLU A C 1
ATOM 813 O O . GLU A 1 98 ? -0.225 -8.936 -5.250 1.00 84.38 98 GLU A O 1
ATOM 818 N N . ASP A 1 99 ? 1.693 -9.631 -6.171 1.00 79.88 99 ASP A N 1
ATOM 819 C CA . ASP A 1 99 ? 1.200 -9.694 -7.556 1.00 79.88 99 ASP A CA 1
ATOM 820 C C . ASP A 1 99 ? 0.043 -10.693 -7.752 1.00 79.88 99 ASP A C 1
ATOM 822 O O . ASP A 1 99 ? -0.785 -10.531 -8.648 1.00 79.88 99 ASP A O 1
ATOM 826 N N . THR A 1 100 ? -0.058 -11.695 -6.876 1.00 84.88 100 THR A N 1
ATOM 827 C CA . THR A 1 100 ? -1.178 -12.644 -6.804 1.00 84.88 100 THR A CA 1
ATOM 828 C C . THR A 1 100 ? -2.466 -12.037 -6.241 1.00 84.88 100 THR A C 1
ATOM 830 O O . THR A 1 100 ? -3.511 -12.687 -6.278 1.00 84.88 100 THR A O 1
ATOM 833 N N . GLY A 1 101 ? -2.409 -10.813 -5.705 1.00 77.06 101 GLY A N 1
ATOM 834 C CA . GLY A 1 101 ? -3.507 -10.177 -4.975 1.00 77.06 101 GLY A CA 1
ATOM 835 C C . GLY A 1 101 ? -3.610 -10.613 -3.510 1.00 77.06 101 GLY A C 1
ATOM 836 O O . GLY A 1 101 ? -4.553 -10.220 -2.825 1.00 77.06 101 GLY A O 1
ATOM 837 N N . THR A 1 102 ? -2.654 -11.407 -3.015 1.00 84.56 102 THR A N 1
ATOM 838 C CA . THR A 1 102 ? -2.563 -11.759 -1.592 1.00 84.56 102 THR A CA 1
ATOM 839 C C . THR A 1 102 ? -2.148 -10.532 -0.783 1.00 84.56 102 THR A C 1
ATOM 841 O O . THR A 1 102 ? -1.200 -9.838 -1.152 1.00 84.56 102 THR A O 1
ATOM 844 N N . ILE A 1 103 ? -2.856 -10.265 0.316 1.00 83.62 103 ILE A N 1
ATOM 845 C CA . ILE A 1 103 ? -2.557 -9.167 1.240 1.00 83.62 103 ILE A CA 1
ATOM 846 C C . ILE A 1 103 ? -1.906 -9.748 2.489 1.00 83.62 103 ILE A C 1
ATOM 848 O O . ILE A 1 103 ? -2.466 -10.644 3.119 1.00 83.62 103 ILE A O 1
ATOM 852 N N . THR A 1 104 ? -0.756 -9.197 2.861 1.00 86.12 104 THR A N 1
ATOM 853 C CA . THR A 1 104 ? -0.048 -9.531 4.094 1.00 86.12 104 THR A CA 1
ATOM 854 C C . THR A 1 104 ? -0.041 -8.311 5.005 1.00 86.12 104 THR A C 1
ATOM 856 O O . THR A 1 104 ? 0.461 -7.246 4.640 1.00 86.12 104 THR A O 1
ATOM 859 N N . LEU A 1 105 ? -0.608 -8.473 6.197 1.00 82.50 105 LEU A N 1
ATOM 860 C CA . LEU A 1 105 ? -0.552 -7.488 7.267 1.00 82.50 105 LEU A CA 1
ATOM 861 C C . LEU A 1 105 ? 0.886 -7.402 7.797 1.00 82.50 105 LEU A C 1
ATOM 863 O O . LEU A 1 105 ? 1.464 -8.412 8.193 1.00 82.50 105 LEU A O 1
ATOM 867 N N . MET A 1 106 ? 1.470 -6.206 7.777 1.00 83.81 106 MET A N 1
ATOM 868 C CA . MET A 1 106 ? 2.851 -5.983 8.210 1.00 83.81 106 MET A CA 1
ATOM 869 C C . MET A 1 106 ? 2.906 -5.472 9.641 1.00 83.81 106 MET A C 1
ATOM 871 O O . MET A 1 106 ? 3.677 -5.984 10.449 1.00 83.81 106 MET A O 1
ATOM 875 N N . ASN A 1 107 ? 2.130 -4.431 9.935 1.00 81.56 107 ASN A N 1
ATOM 876 C CA . ASN A 1 107 ? 2.113 -3.812 11.249 1.00 81.56 107 ASN A CA 1
ATOM 877 C C . ASN A 1 107 ? 0.807 -3.051 11.471 1.00 81.56 107 ASN A C 1
ATOM 879 O O . ASN A 1 107 ? 0.207 -2.542 10.524 1.00 81.56 107 ASN A O 1
ATOM 883 N N . ILE A 1 108 ? 0.403 -2.937 12.728 1.00 83.81 108 ILE A N 1
ATOM 884 C CA . ILE A 1 108 ? -0.719 -2.112 13.152 1.00 83.81 108 ILE A CA 1
ATOM 885 C C . ILE A 1 108 ? -0.176 -1.125 14.171 1.00 83.81 108 ILE A C 1
ATOM 887 O O . ILE A 1 108 ? 0.412 -1.497 15.183 1.00 83.81 108 ILE A O 1
ATOM 891 N N . HIS A 1 109 ? -0.365 0.157 13.892 1.00 84.19 109 HIS A N 1
ATOM 892 C CA . HIS A 1 109 ? -0.012 1.229 14.806 1.00 84.19 109 HIS A CA 1
ATOM 893 C C . HIS A 1 109 ? -1.289 1.715 15.469 1.00 84.19 109 HIS A C 1
ATOM 895 O O . HIS A 1 109 ? -2.189 2.261 14.820 1.00 84.19 109 HIS A O 1
ATOM 901 N N . ASN A 1 110 ? -1.362 1.492 16.772 1.00 82.25 110 ASN A N 1
ATOM 902 C CA . ASN A 1 110 ? -2.502 1.832 17.596 1.00 82.25 110 ASN A CA 1
ATOM 903 C C . ASN A 1 110 ? -2.065 2.565 18.870 1.00 82.25 110 ASN A C 1
ATOM 905 O O . ASN A 1 110 ? -0.956 2.398 19.382 1.00 82.25 110 ASN A O 1
ATOM 909 N N . ASP A 1 111 ? -2.967 3.391 19.387 1.00 80.94 111 ASP A N 1
ATOM 910 C CA . ASP A 1 111 ? -2.726 4.138 20.612 1.00 80.94 111 ASP A CA 1
ATOM 911 C C . ASP A 1 111 ? -2.826 3.231 21.849 1.00 80.94 111 ASP A C 1
ATOM 913 O O . ASP A 1 111 ? -3.506 2.198 21.862 1.00 80.94 111 ASP A O 1
ATOM 917 N N . GLU A 1 112 ? -2.191 3.653 22.947 1.00 80.00 112 GLU A N 1
ATOM 918 C CA . GLU A 1 112 ? -2.178 2.914 24.220 1.00 80.00 112 GLU A CA 1
ATOM 919 C C . GLU A 1 112 ? -3.591 2.563 24.724 1.00 80.00 112 GLU A C 1
ATOM 921 O O . GLU A 1 112 ? -3.784 1.534 25.368 1.00 80.00 112 GLU A O 1
ATOM 926 N N . LYS A 1 113 ? -4.595 3.388 24.398 1.00 80.19 113 LYS A N 1
ATOM 927 C CA . LYS A 1 113 ? -6.001 3.167 24.770 1.00 80.19 113 LYS A CA 1
ATOM 928 C C . LYS A 1 113 ? -6.611 1.950 24.080 1.00 80.19 113 LYS A C 1
ATOM 930 O O . LYS A 1 113 ? -7.352 1.210 24.722 1.00 80.19 113 LYS A O 1
ATOM 935 N N . VAL A 1 114 ? -6.299 1.749 22.799 1.00 80.56 114 VAL A N 1
ATOM 936 C CA . VAL A 1 114 ? -6.779 0.601 22.019 1.00 80.56 114 VAL A CA 1
ATOM 937 C C . VAL A 1 114 ? -6.128 -0.669 22.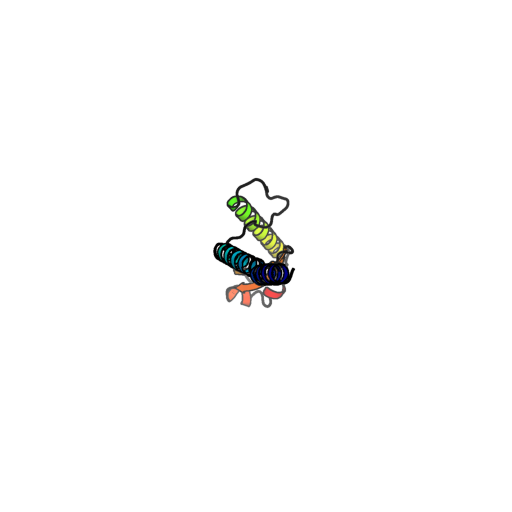557 1.00 80.56 114 VAL A C 1
ATOM 939 O O . VAL A 1 114 ? -6.836 -1.614 22.888 1.00 80.56 114 VAL A O 1
ATOM 942 N N . ASN A 1 115 ? -4.812 -0.650 22.781 1.00 80.25 115 ASN A N 1
ATOM 943 C CA . ASN A 1 115 ? -4.078 -1.780 23.363 1.00 80.25 115 ASN A CA 1
ATOM 944 C C . ASN A 1 115 ? -4.546 -2.155 24.775 1.00 80.25 115 ASN A C 1
ATOM 946 O O . ASN A 1 115 ? -4.560 -3.331 25.136 1.00 80.25 115 ASN A O 1
ATOM 950 N N . ALA A 1 116 ? -4.928 -1.167 25.587 1.00 78.88 116 ALA A N 1
ATOM 951 C CA . ALA A 1 116 ? -5.401 -1.414 26.945 1.00 78.88 116 ALA A CA 1
ATOM 952 C C . ALA A 1 116 ? -6.757 -2.139 26.984 1.00 78.88 116 ALA A C 1
ATOM 954 O O . ALA A 1 116 ? -7.007 -2.897 27.921 1.00 78.88 116 ALA A O 1
ATOM 955 N N . GLN A 1 117 ? -7.628 -1.906 25.996 1.00 77.94 117 GLN A N 1
ATOM 956 C CA . GLN A 1 117 ? -8.964 -2.511 25.946 1.00 77.94 117 GLN A CA 1
ATOM 957 C C . GLN A 1 117 ? -9.043 -3.743 25.039 1.00 77.94 117 GLN A C 1
ATOM 959 O O . GLN A 1 117 ? -9.833 -4.641 25.318 1.00 77.94 117 GLN A O 1
ATOM 964 N N . LEU A 1 118 ? -8.214 -3.807 23.995 1.00 77.44 118 LEU A N 1
ATOM 965 C CA . LEU A 1 118 ? -8.142 -4.900 23.026 1.00 77.44 118 LEU A CA 1
ATOM 966 C C . LEU A 1 118 ? -6.722 -5.489 22.993 1.00 77.44 118 LEU A C 1
ATOM 968 O O . LEU A 1 118 ? -5.978 -5.267 22.034 1.00 77.44 118 LEU A O 1
ATOM 972 N N . PRO A 1 119 ? -6.315 -6.233 24.039 1.00 72.88 119 PRO A N 1
ATOM 973 C CA . PRO A 1 119 ? -5.077 -6.998 23.985 1.00 72.88 119 PRO A CA 1
ATOM 974 C C . PRO A 1 119 ? -5.167 -8.037 22.855 1.00 72.88 119 PRO A C 1
ATOM 976 O O . PRO A 1 119 ? -6.210 -8.665 22.675 1.00 72.88 119 PRO A O 1
ATOM 979 N N . ASP A 1 120 ? -4.083 -8.211 22.096 1.00 71.81 120 ASP A N 1
ATOM 980 C CA . ASP A 1 120 ? -4.019 -9.060 20.892 1.00 71.81 120 ASP A CA 1
ATOM 981 C C . ASP A 1 120 ? -4.944 -8.629 19.738 1.00 71.81 120 ASP A C 1
ATOM 983 O O . ASP A 1 120 ? -5.381 -9.473 18.953 1.00 71.81 120 ASP A O 1
ATOM 987 N N . PHE A 1 121 ? -5.229 -7.328 19.598 1.00 74.50 121 PHE A N 1
ATOM 988 C CA . PHE A 1 121 ? -5.954 -6.799 18.436 1.00 74.50 121 PHE A CA 1
ATOM 989 C C . PHE A 1 121 ? -5.337 -7.282 17.114 1.00 74.50 121 PHE A C 1
ATOM 991 O O . PHE A 1 121 ? -6.058 -7.798 16.271 1.00 74.50 121 PHE A O 1
ATOM 998 N N . ASP A 1 122 ? -4.009 -7.259 16.996 1.00 71.56 122 ASP A N 1
ATOM 999 C CA . ASP A 1 122 ? -3.278 -7.669 15.790 1.00 71.56 122 ASP A CA 1
ATOM 1000 C C . ASP A 1 122 ? -3.511 -9.127 15.366 1.00 71.56 122 ASP A C 1
ATOM 1002 O O . ASP A 1 122 ? -3.325 -9.464 14.203 1.00 71.56 122 ASP A O 1
ATOM 1006 N N . ASN A 1 123 ? -3.911 -10.002 16.296 1.00 70.50 123 ASN A N 1
ATOM 1007 C CA . ASN A 1 123 ? -4.185 -11.414 16.017 1.00 70.50 123 ASN A CA 1
ATOM 1008 C C . ASN A 1 123 ? -5.662 -11.683 15.673 1.00 70.50 123 ASN A C 1
ATOM 1010 O O . ASN A 1 123 ? -6.017 -12.820 15.355 1.00 70.50 123 ASN A O 1
ATOM 1014 N N . GLN A 1 124 ? -6.532 -10.678 15.805 1.00 65.19 124 GLN A N 1
ATOM 1015 C CA . GLN A 1 124 ? -7.983 -10.786 15.605 1.00 65.19 124 GLN A CA 1
ATOM 1016 C C . GLN A 1 124 ? -8.456 -10.170 14.280 1.00 65.19 124 GLN A C 1
ATOM 1018 O O . GLN A 1 124 ? -9.659 -10.171 14.007 1.00 65.19 124 GLN A O 1
ATOM 1023 N N . ILE A 1 125 ? -7.524 -9.667 13.465 1.00 62.00 125 ILE A N 1
ATOM 1024 C CA . ILE A 1 125 ? -7.758 -9.045 12.156 1.00 62.00 125 ILE A CA 1
ATOM 1025 C C . ILE A 1 125 ? -6.816 -9.567 11.080 1.00 62.00 125 ILE A C 1
ATOM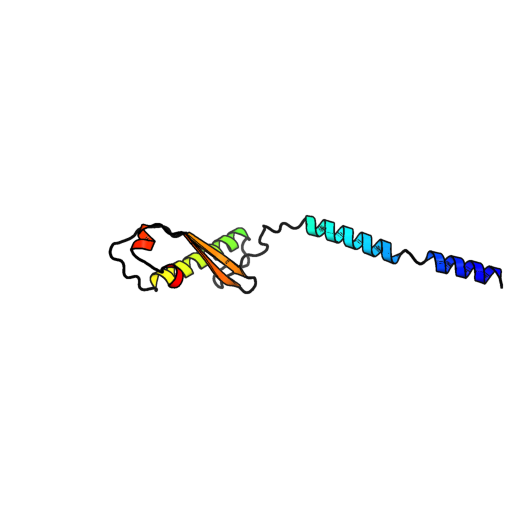 1027 O O . ILE A 1 125 ? -5.710 -10.034 11.421 1.00 62.00 125 ILE A O 1
#